Protein AF-G2YHS7-F1 (afdb_monomer_lite)

Organism: Botryotinia fuckeliana (strain T4) (NCBI:txid999810)

Radius of gyration: 19.71 Å; chains: 1; bounding box: 36×47×45 Å

Structure (mmCIF, N/CA/C/O backbone):
data_AF-G2YHS7-F1
#
_entry.id   AF-G2YHS7-F1
#
loop_
_atom_site.group_PDB
_atom_site.id
_atom_site.type_symbol
_atom_site.label_atom_id
_atom_site.label_alt_id
_atom_site.label_comp_id
_atom_site.label_asym_id
_atom_site.label_entity_id
_atom_site.label_seq_id
_atom_site.pdbx_PDB_ins_code
_atom_site.Cartn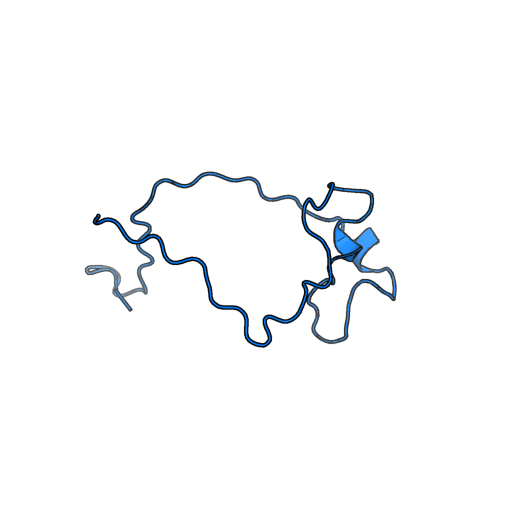_x
_atom_site.Cartn_y
_atom_site.Cartn_z
_atom_site.occupancy
_atom_site.B_iso_or_equiv
_atom_site.auth_seq_id
_atom_site.auth_comp_id
_atom_site.auth_asym_id
_atom_site.auth_atom_id
_atom_site.pdbx_PDB_model_num
ATOM 1 N N . MET A 1 1 ? 1.354 10.948 19.734 1.00 62.47 1 MET A N 1
ATOM 2 C CA . MET A 1 1 ? 1.089 9.512 19.972 1.00 62.47 1 MET A CA 1
ATOM 3 C C . MET A 1 1 ? 0.013 9.409 21.03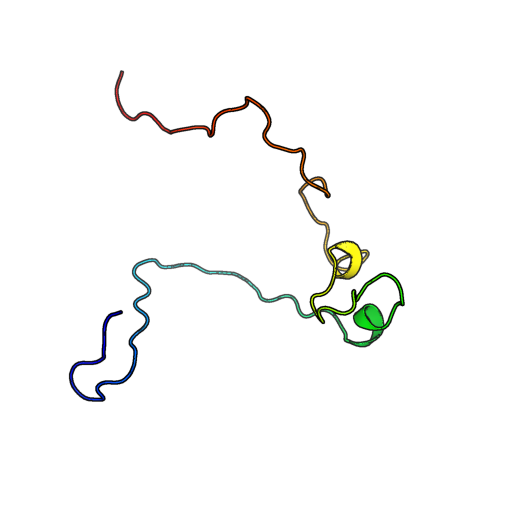8 1.00 62.47 1 MET A C 1
ATOM 5 O O . MET A 1 1 ? 0.234 9.879 22.148 1.00 62.47 1 MET A O 1
ATOM 9 N N . VAL A 1 2 ? -1.172 8.914 20.679 1.00 86.06 2 VAL A N 1
ATOM 10 C CA . VAL A 1 2 ? -2.285 8.762 21.628 1.00 86.06 2 VAL A CA 1
ATOM 11 C C . VAL A 1 2 ? -1.992 7.545 22.501 1.00 86.06 2 VAL A C 1
ATOM 13 O O . VAL A 1 2 ? -1.504 6.537 21.997 1.00 86.06 2 VAL A O 1
ATOM 16 N N . LYS A 1 3 ? -2.234 7.645 23.806 1.00 89.00 3 LYS A N 1
ATOM 17 C CA . LYS A 1 3 ? -2.117 6.518 24.736 1.00 89.00 3 LYS A CA 1
ATOM 18 C C . LYS A 1 3 ? -3.499 6.100 25.195 1.00 89.00 3 LYS A C 1
ATOM 20 O O . LYS A 1 3 ? -4.385 6.949 25.321 1.00 89.00 3 LYS A O 1
ATOM 25 N N . ASP A 1 4 ? -3.674 4.814 25.455 1.00 91.31 4 ASP A N 1
ATOM 26 C CA . ASP A 1 4 ? -4.873 4.349 26.129 1.00 91.31 4 ASP A CA 1
ATOM 27 C C . ASP A 1 4 ? -4.960 4.981 27.527 1.00 91.31 4 ASP A C 1
ATOM 29 O O . ASP A 1 4 ? -3.962 5.124 28.244 1.00 91.31 4 ASP A O 1
ATOM 33 N N . ARG A 1 5 ? -6.159 5.424 27.913 1.00 90.62 5 ARG A N 1
ATOM 34 C CA . ARG A 1 5 ? -6.343 6.171 29.162 1.00 90.62 5 ARG A CA 1
ATOM 35 C C . ARG A 1 5 ? -6.099 5.293 30.389 1.00 90.62 5 ARG A C 1
ATOM 37 O O . ARG A 1 5 ? -5.634 5.827 31.400 1.00 90.62 5 ARG A O 1
ATOM 44 N N . VAL A 1 6 ? -6.415 4.004 30.297 1.00 94.25 6 VAL A N 1
ATOM 45 C CA . VAL A 1 6 ? -6.348 3.031 31.388 1.00 94.25 6 VAL A CA 1
ATOM 46 C C . VAL A 1 6 ? -4.995 2.330 31.381 1.00 94.25 6 VAL A C 1
ATOM 48 O O . VAL A 1 6 ? -4.276 2.428 32.371 1.00 94.25 6 VAL A O 1
ATOM 51 N N . THR A 1 7 ? -4.609 1.700 30.267 1.00 93.00 7 THR A N 1
ATOM 52 C CA . THR A 1 7 ? -3.382 0.883 30.207 1.00 93.00 7 THR A CA 1
ATOM 53 C C . THR A 1 7 ? -2.113 1.719 30.059 1.00 93.00 7 THR A C 1
ATOM 55 O O . THR A 1 7 ? -1.021 1.240 30.342 1.00 93.00 7 THR A O 1
ATOM 58 N N . LYS A 1 8 ? -2.239 2.992 29.646 1.00 94.00 8 LYS A N 1
ATOM 59 C CA . LYS A 1 8 ? -1.122 3.901 29.310 1.00 94.00 8 LYS A CA 1
ATOM 60 C C . LYS A 1 8 ? -0.235 3.410 28.165 1.00 94.00 8 LYS A C 1
ATOM 62 O O . LYS A 1 8 ? 0.791 4.036 27.880 1.00 94.00 8 LYS A O 1
ATOM 67 N N . GLU A 1 9 ? -0.646 2.354 27.478 1.00 93.81 9 GLU A N 1
ATOM 68 C CA . GLU A 1 9 ? 0.051 1.817 26.319 1.00 93.81 9 GLU A CA 1
ATOM 69 C C . GLU A 1 9 ? -0.206 2.678 25.073 1.00 93.81 9 GLU A C 1
ATOM 71 O O . GLU A 1 9 ? -1.187 3.434 25.021 1.00 93.81 9 GLU A O 1
ATOM 76 N N . PRO A 1 10 ? 0.672 2.614 24.058 1.00 93.38 10 PRO A N 1
ATOM 77 C CA . PRO A 1 10 ? 0.441 3.271 22.779 1.00 93.38 10 PRO A CA 1
ATOM 78 C C . PRO A 1 10 ? -0.860 2.782 22.133 1.00 93.38 10 PRO A C 1
ATOM 80 O O . PRO A 1 10 ? -1.056 1.588 21.930 1.00 93.38 10 PRO A O 1
ATOM 83 N N . LYS A 1 11 ? -1.739 3.719 21.775 1.00 91.31 11 LYS A N 1
ATOM 84 C CA . LYS A 1 11 ? -3.007 3.434 21.106 1.00 91.31 11 LYS A CA 1
ATOM 85 C C . LYS A 1 11 ? -2.918 3.827 19.636 1.00 91.31 11 LYS A C 1
ATOM 87 O O . LYS A 1 11 ? -2.722 5.001 19.312 1.00 91.31 11 LYS A O 1
ATOM 92 N N . LEU A 1 12 ? -3.128 2.852 18.757 1.00 89.69 12 LEU A N 1
ATOM 93 C CA . LEU A 1 12 ? -3.388 3.089 17.341 1.00 89.69 12 LEU A CA 1
ATOM 94 C C . LEU A 1 12 ? -4.892 3.334 17.154 1.00 89.69 12 LEU A C 1
ATOM 96 O O . LEU A 1 12 ? -5.707 2.515 17.571 1.00 89.69 12 LEU A O 1
ATOM 100 N N . ASN A 1 13 ? -5.266 4.467 16.561 1.00 88.19 13 ASN A N 1
ATOM 101 C CA . ASN A 1 13 ? -6.654 4.744 16.189 1.00 88.19 13 ASN A CA 1
ATOM 102 C C . ASN A 1 13 ? -6.802 4.551 14.676 1.00 88.19 13 ASN A C 1
ATOM 104 O O . ASN A 1 13 ? -6.095 5.207 13.913 1.00 88.19 13 ASN A O 1
ATOM 108 N N . CYS A 1 14 ? -7.736 3.700 14.259 1.00 88.25 14 CYS A N 1
ATOM 109 C CA . CYS A 1 14 ? -8.167 3.570 12.870 1.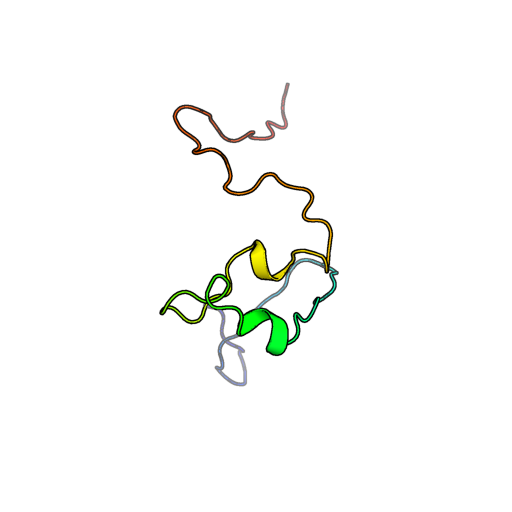00 88.25 14 CYS A CA 1
ATOM 110 C C . CYS A 1 14 ? -9.525 4.266 12.740 1.00 88.25 14 CYS A C 1
ATOM 112 O O . CYS A 1 14 ? -10.512 3.799 13.303 1.00 88.25 14 CYS A O 1
ATOM 114 N N . SER A 1 15 ? -9.558 5.414 12.064 1.00 92.75 15 SER A N 1
ATOM 115 C CA . SER A 1 15 ? -10.782 6.218 11.908 1.00 92.75 15 SER A CA 1
ATOM 116 C C . SER A 1 15 ? -11.610 5.819 10.685 1.00 92.75 15 SER A C 1
ATOM 118 O O . SER A 1 15 ? -12.776 6.191 10.585 1.00 92.75 15 SER A O 1
ATOM 120 N N . ASN A 1 16 ? -11.001 5.088 9.751 1.00 94.94 16 ASN A N 1
ATOM 121 C CA . ASN A 1 16 ? -11.595 4.675 8.487 1.00 94.94 16 ASN A CA 1
ATOM 122 C C . ASN A 1 16 ? -11.910 3.176 8.508 1.00 94.94 16 ASN A C 1
ATOM 124 O O . ASN A 1 16 ? -11.223 2.396 9.170 1.00 94.94 16 ASN A O 1
ATOM 128 N N . TRP A 1 17 ? -12.949 2.793 7.768 1.00 95.50 17 TRP A N 1
ATOM 129 C CA . TRP A 1 17 ? -13.260 1.399 7.477 1.00 95.50 17 TRP A CA 1
ATOM 130 C C . TRP A 1 17 ? -12.581 1.037 6.166 1.00 95.50 17 TRP A C 1
ATOM 132 O O . TRP A 1 17 ? -13.010 1.480 5.107 1.00 95.50 17 TRP A O 1
ATOM 142 N N . GLU A 1 18 ? -11.525 0.244 6.259 1.00 95.25 18 GLU A N 1
ATOM 143 C CA . GLU A 1 18 ? -10.766 -0.242 5.113 1.00 95.25 18 GLU A CA 1
ATOM 144 C C . GLU A 1 18 ? -10.824 -1.769 5.099 1.0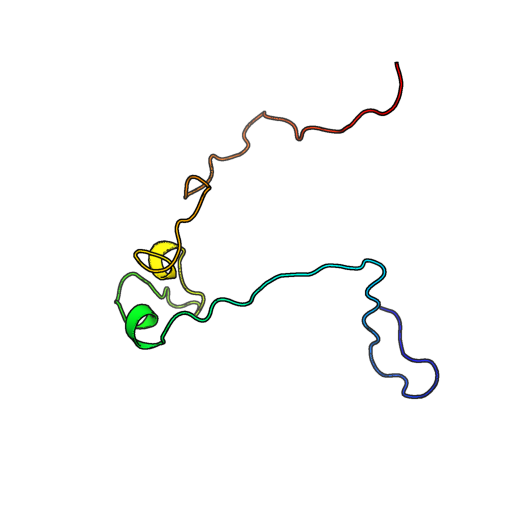0 95.25 18 GLU A C 1
ATOM 146 O O . GLU A 1 18 ? -10.904 -2.412 6.151 1.00 95.25 18 GLU A O 1
ATOM 151 N N . CYS A 1 19 ? -10.763 -2.365 3.914 1.00 95.69 19 CYS A N 1
ATOM 152 C CA . CYS A 1 19 ? -10.610 -3.804 3.758 1.00 95.69 19 CYS A CA 1
ATOM 153 C C . CYS A 1 19 ? -9.561 -4.109 2.687 1.00 95.69 19 CYS A C 1
ATOM 155 O O . CYS A 1 19 ? -9.326 -3.329 1.768 1.00 95.69 19 CYS A O 1
ATOM 157 N N . GLY A 1 20 ? -8.900 -5.251 2.823 1.00 94.81 20 GLY A N 1
ATOM 158 C CA . GLY A 1 20 ? -7.861 -5.694 1.908 1.00 94.81 20 GLY A CA 1
ATOM 159 C C . GLY A 1 20 ? -7.465 -7.131 2.213 1.00 94.81 20 GLY A C 1
ATOM 160 O O . GLY A 1 20 ? -7.927 -7.716 3.194 1.00 94.81 20 GLY A O 1
ATOM 161 N N . ILE A 1 21 ? -6.611 -7.699 1.368 1.00 94.00 21 ILE A N 1
ATOM 162 C CA . ILE A 1 21 ? -6.074 -9.048 1.547 1.00 94.00 21 ILE A CA 1
ATOM 163 C C . ILE A 1 21 ? -4.569 -8.979 1.775 1.00 94.00 21 ILE A C 1
ATOM 165 O O . ILE A 1 21 ? -3.885 -8.125 1.211 1.00 94.00 21 ILE A O 1
ATOM 169 N N . LEU A 1 22 ? -4.051 -9.904 2.578 1.00 90.50 22 LEU A N 1
ATOM 170 C CA . LEU A 1 22 ? -2.618 -10.144 2.665 1.00 90.50 22 LEU A CA 1
ATOM 171 C C . LEU A 1 22 ? -2.274 -11.328 1.763 1.00 90.50 22 LEU A C 1
ATOM 173 O O . LEU A 1 22 ? -2.760 -12.435 1.984 1.00 90.50 22 LEU A O 1
ATOM 177 N N . PHE A 1 23 ? -1.441 -11.087 0.754 1.00 84.69 23 PHE A N 1
ATOM 178 C CA . PHE A 1 23 ? -0.897 -12.138 -0.096 1.00 84.69 23 PHE A CA 1
ATOM 179 C C . PHE A 1 23 ? 0.479 -12.547 0.430 1.00 84.69 23 PHE A C 1
ATOM 181 O O . PHE A 1 23 ? 1.412 -11.744 0.443 1.00 84.69 23 PHE A O 1
ATOM 188 N N . SER A 1 24 ? 0.596 -13.782 0.910 1.00 84.06 24 SER A N 1
ATOM 189 C CA . SER A 1 24 ? 1.863 -14.321 1.403 1.00 84.06 24 SER A CA 1
ATOM 190 C C . SER A 1 24 ? 2.678 -14.895 0.250 1.00 84.06 24 SER A C 1
ATOM 192 O O . SER A 1 24 ? 2.216 -15.801 -0.438 1.00 84.06 24 SER A O 1
ATOM 194 N N . VAL A 1 25 ? 3.903 -14.404 0.078 1.00 75.44 25 VAL A N 1
ATOM 195 C CA . VAL A 1 25 ? 4.872 -14.977 -0.864 1.00 75.44 25 VAL A CA 1
ATOM 196 C C . VAL A 1 25 ? 5.641 -16.108 -0.160 1.00 75.44 25 VAL A C 1
ATOM 198 O O . VAL A 1 25 ? 6.148 -15.882 0.946 1.00 75.44 25 VAL A O 1
ATOM 201 N N . PRO A 1 26 ? 5.726 -17.322 -0.737 1.00 71.69 26 PRO A N 1
ATOM 202 C CA . PRO A 1 26 ? 6.501 -18.420 -0.166 1.00 71.69 26 PRO A CA 1
ATOM 203 C C . PRO A 1 26 ? 7.982 -18.061 0.026 1.00 71.69 26 PRO A C 1
ATOM 205 O O . PRO A 1 26 ? 8.615 -17.458 -0.836 1.00 71.69 26 PRO A O 1
ATOM 208 N N . LEU A 1 27 ? 8.579 -18.510 1.137 1.00 65.31 27 LEU A N 1
ATOM 209 C CA . LEU A 1 27 ? 10.002 -18.276 1.435 1.00 65.31 27 LEU A CA 1
ATOM 210 C C . LEU A 1 27 ? 10.940 -18.869 0.367 1.00 65.31 27 LEU A C 1
ATOM 212 O O . LEU A 1 27 ? 12.047 -18.375 0.170 1.00 65.31 27 LEU A O 1
ATOM 216 N N . THR A 1 28 ? 10.500 -19.913 -0.337 1.00 63.25 28 THR A N 1
ATOM 217 C CA . THR A 1 28 ? 11.246 -20.534 -1.438 1.00 63.25 28 THR A CA 1
ATOM 218 C C . THR A 1 28 ? 11.514 -19.550 -2.578 1.00 63.25 28 THR A C 1
ATOM 220 O O . THR A 1 28 ? 12.625 -19.539 -3.105 1.00 63.25 28 THR A O 1
ATOM 223 N N . ASP A 1 29 ? 10.555 -18.674 -2.885 1.00 61.62 29 ASP A N 1
ATOM 224 C CA . ASP A 1 29 ? 10.671 -17.665 -3.947 1.00 61.62 29 ASP A CA 1
ATOM 225 C C . ASP A 1 29 ? 11.520 -16.463 -3.496 1.00 61.62 29 ASP A C 1
ATOM 227 O O . ASP A 1 29 ? 12.179 -15.807 -4.301 1.00 61.62 29 ASP A O 1
ATOM 231 N N . LEU A 1 30 ? 11.606 -16.234 -2.180 1.00 58.59 30 LEU A N 1
ATOM 232 C CA . LEU A 1 30 ? 12.492 -15.239 -1.567 1.00 58.59 30 LEU A CA 1
ATOM 233 C C . LEU A 1 30 ? 13.967 -15.681 -1.539 1.00 58.59 30 LEU A C 1
ATOM 235 O O . LEU A 1 30 ? 14.856 -14.846 -1.419 1.00 58.59 30 LEU A O 1
ATOM 239 N N . ASN A 1 31 ? 14.265 -16.976 -1.666 1.00 54.72 31 ASN A N 1
ATOM 240 C CA . ASN A 1 31 ? 15.644 -17.482 -1.662 1.00 54.72 31 ASN A CA 1
ATOM 241 C C . ASN A 1 31 ? 16.325 -17.416 -3.040 1.00 54.72 31 ASN A C 1
ATOM 243 O O . ASN A 1 31 ? 17.492 -17.799 -3.169 1.00 54.72 31 ASN A O 1
ATOM 247 N N . ALA A 1 32 ? 15.634 -16.924 -4.074 1.00 58.44 32 ALA A N 1
ATOM 248 C CA . ALA A 1 32 ? 16.268 -16.608 -5.344 1.00 58.44 32 ALA A CA 1
ATOM 249 C C . ALA A 1 32 ? 17.298 -15.477 -5.131 1.00 58.44 32 ALA A C 1
ATOM 251 O O . ALA A 1 32 ? 16.961 -14.441 -4.554 1.00 58.44 32 ALA A O 1
ATOM 252 N N . PRO A 1 33 ? 18.550 -15.613 -5.610 1.00 53.97 33 PRO A N 1
ATOM 253 C CA . PRO A 1 33 ? 19.631 -14.659 -5.329 1.00 53.97 33 PRO A CA 1
ATOM 254 C C . PRO A 1 33 ? 19.367 -13.230 -5.842 1.00 53.97 33 PRO A C 1
ATOM 256 O O . PRO A 1 33 ? 20.088 -12.309 -5.467 1.00 53.97 33 PRO A O 1
ATOM 259 N N . ALA A 1 34 ? 18.343 -13.041 -6.681 1.00 55.72 34 ALA A N 1
ATOM 260 C CA . ALA A 1 34 ? 17.900 -11.747 -7.193 1.00 55.72 34 ALA A CA 1
ATOM 261 C C . ALA A 1 34 ? 16.780 -11.081 -6.360 1.00 55.72 34 ALA A C 1
ATOM 263 O O . ALA A 1 34 ? 16.552 -9.890 -6.540 1.00 55.72 34 ALA A O 1
ATOM 264 N N . ALA A 1 35 ? 16.101 -11.810 -5.461 1.00 53.66 35 ALA A N 1
ATOM 265 C CA . ALA A 1 35 ? 14.877 -11.357 -4.784 1.00 53.66 35 ALA A CA 1
ATOM 266 C C . ALA A 1 35 ? 15.101 -10.749 -3.386 1.00 53.66 35 ALA A C 1
ATOM 268 O O . ALA A 1 35 ? 14.202 -10.108 -2.843 1.00 53.66 35 ALA A O 1
ATOM 269 N N . VAL A 1 36 ? 16.283 -10.934 -2.779 1.00 55.06 36 VAL A N 1
ATOM 270 C CA . VAL A 1 36 ? 16.596 -10.419 -1.432 1.00 55.06 36 VAL A CA 1
ATOM 271 C C . VAL A 1 36 ? 17.942 -9.679 -1.435 1.00 55.06 36 VAL A C 1
ATOM 273 O O . VAL A 1 36 ? 19.006 -10.294 -1.349 1.00 55.06 36 VAL A O 1
ATOM 276 N N . PRO A 1 37 ? 17.939 -8.336 -1.491 1.00 54.72 37 PRO A N 1
ATOM 277 C CA . PRO A 1 37 ? 19.099 -7.532 -1.146 1.00 54.72 37 PRO A CA 1
ATOM 278 C C . PRO A 1 37 ? 19.452 -7.734 0.336 1.00 54.72 37 PRO A C 1
ATOM 280 O O . PRO A 1 37 ? 18.591 -8.031 1.164 1.00 54.72 37 PRO A O 1
ATOM 283 N N . LYS A 1 38 ? 20.712 -7.462 0.705 1.00 54.09 38 LYS A N 1
ATOM 284 C CA . LYS A 1 38 ? 21.280 -7.558 2.076 1.00 54.09 38 LYS A CA 1
ATOM 285 C C . LYS A 1 38 ? 20.478 -6.853 3.193 1.00 54.09 38 LYS A C 1
ATOM 287 O O . LYS A 1 38 ? 20.808 -7.011 4.361 1.00 54.09 38 LYS A O 1
ATOM 292 N N . SER A 1 39 ? 19.455 -6.073 2.840 1.00 58.75 39 SER A N 1
ATOM 293 C CA . SER A 1 39 ? 18.524 -5.394 3.745 1.00 58.75 39 SER A CA 1
ATOM 294 C C . SER A 1 39 ? 17.402 -6.294 4.293 1.00 58.75 39 SER A C 1
ATOM 296 O O . SER A 1 39 ? 16.687 -5.850 5.186 1.00 58.75 39 SER A O 1
ATOM 298 N N . GLY A 1 40 ? 17.192 -7.504 3.755 1.00 62.12 40 GLY A N 1
ATOM 299 C CA . GLY A 1 40 ? 16.097 -8.395 4.175 1.00 62.12 40 GLY A CA 1
ATOM 300 C C . GLY A 1 40 ? 14.699 -7.966 3.704 1.00 62.12 40 GLY A C 1
ATOM 301 O O . GLY A 1 40 ? 13.706 -8.527 4.156 1.00 62.12 40 GLY A O 1
ATOM 302 N N . ILE A 1 41 ? 14.616 -6.980 2.805 1.00 65.56 41 ILE A N 1
ATOM 303 C CA . ILE A 1 41 ? 13.364 -6.506 2.200 1.00 65.56 41 ILE A CA 1
ATOM 304 C C . ILE A 1 41 ? 13.273 -7.104 0.792 1.00 65.56 41 ILE A C 1
ATOM 306 O O . ILE A 1 41 ? 14.139 -6.778 -0.022 1.00 65.56 41 ILE A O 1
ATOM 310 N N . PRO A 1 42 ? 12.275 -7.954 0.493 1.00 67.31 42 PRO A N 1
ATOM 311 C CA . PRO A 1 42 ? 12.086 -8.512 -0.840 1.00 67.31 42 PRO A CA 1
ATOM 312 C C . PRO A 1 42 ? 11.911 -7.418 -1.894 1.00 67.31 42 PRO A C 1
ATOM 314 O O . PRO A 1 42 ? 11.250 -6.407 -1.646 1.00 67.31 42 PRO A O 1
ATOM 317 N N . THR A 1 43 ? 12.498 -7.613 -3.069 1.00 78.31 43 THR A N 1
ATOM 318 C CA . THR A 1 43 ? 12.288 -6.730 -4.222 1.00 78.31 43 THR A CA 1
ATOM 319 C C . THR A 1 43 ? 10.967 -7.073 -4.933 1.00 78.31 43 THR A C 1
ATOM 321 O O . THR A 1 43 ? 10.317 -8.068 -4.607 1.00 78.31 43 THR A O 1
ATOM 324 N N . MET A 1 44 ? 10.509 -6.238 -5.876 1.00 79.62 44 MET A N 1
ATOM 325 C CA . MET A 1 44 ? 9.193 -6.422 -6.522 1.00 79.62 44 MET A CA 1
ATOM 326 C C . MET A 1 44 ? 9.084 -7.709 -7.352 1.00 79.62 44 MET A C 1
ATOM 328 O O . MET A 1 44 ? 7.978 -8.170 -7.620 1.00 79.62 44 MET A O 1
ATOM 332 N N . GLU A 1 45 ? 10.215 -8.315 -7.704 1.00 78.56 45 GLU A N 1
ATOM 333 C CA . GLU A 1 45 ? 10.311 -9.620 -8.357 1.00 78.56 45 GLU A CA 1
ATOM 334 C C . GLU A 1 45 ? 9.720 -10.747 -7.494 1.00 78.56 45 GLU A C 1
ATOM 336 O O . GLU A 1 45 ? 9.314 -11.768 -8.034 1.00 78.56 45 GLU A O 1
ATOM 341 N N . ALA A 1 46 ? 9.577 -10.553 -6.175 1.00 78.31 46 ALA A N 1
ATOM 342 C CA . ALA A 1 46 ? 8.919 -11.512 -5.283 1.00 78.31 46 ALA A CA 1
ATOM 343 C C . ALA A 1 46 ? 7.442 -11.780 -5.641 1.00 78.31 46 ALA A C 1
ATOM 345 O O . ALA A 1 46 ? 6.863 -12.758 -5.177 1.00 78.31 46 ALA A O 1
ATOM 346 N N . PHE A 1 47 ? 6.821 -10.913 -6.443 1.00 80.88 47 PHE A N 1
ATOM 347 C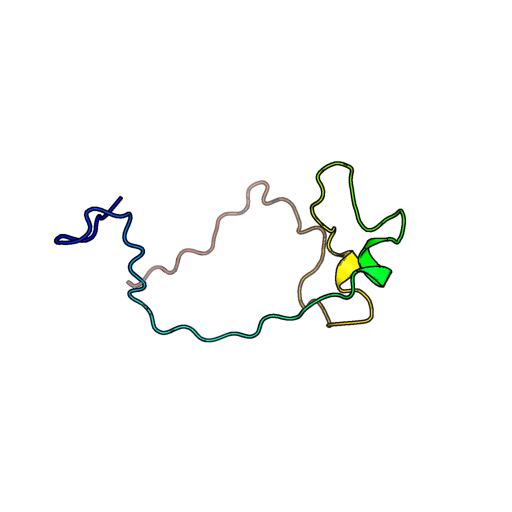 CA . PHE A 1 47 ? 5.442 -11.072 -6.905 1.00 80.88 47 PHE A CA 1
ATOM 348 C C . PHE A 1 47 ? 5.332 -11.680 -8.312 1.00 80.88 47 PHE A C 1
ATOM 350 O O . PHE A 1 47 ? 4.213 -11.965 -8.751 1.00 80.88 47 PHE A O 1
ATOM 357 N N . ASP A 1 48 ? 6.454 -11.887 -9.014 1.00 78.88 48 ASP A N 1
ATOM 358 C CA . ASP A 1 48 ? 6.458 -12.413 -10.381 1.00 78.88 48 ASP A CA 1
ATOM 359 C C . ASP A 1 48 ? 5.833 -13.816 -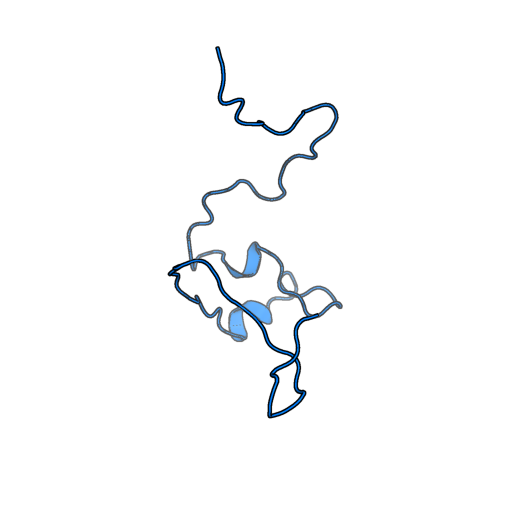10.441 1.00 78.88 48 ASP A C 1
ATOM 361 O O . ASP A 1 48 ? 6.003 -14.642 -9.544 1.00 78.88 48 ASP A O 1
ATOM 365 N N . GLY A 1 49 ? 5.013 -14.059 -11.463 1.00 77.88 49 GLY A N 1
ATOM 366 C CA . GLY A 1 49 ? 4.233 -15.293 -11.618 1.00 77.88 49 GLY A CA 1
ATOM 367 C C . GLY A 1 49 ? 3.146 -15.556 -10.559 1.00 77.88 49 GLY A C 1
ATOM 368 O O . GLY A 1 49 ? 2.321 -16.443 -10.768 1.00 77.88 49 GLY A O 1
ATOM 369 N N . SER A 1 50 ? 3.101 -14.792 -9.460 1.00 83.38 50 SER A N 1
ATOM 370 C CA . SER A 1 50 ? 2.166 -14.997 -8.343 1.00 83.38 50 SER A CA 1
ATOM 371 C C . SER A 1 50 ? 0.938 -14.093 -8.419 1.00 83.38 50 SER A C 1
ATOM 373 O O . SER A 1 50 ? -0.196 -14.562 -8.314 1.00 83.38 50 SER A O 1
ATOM 375 N N . ILE A 1 51 ? 1.148 -12.787 -8.604 1.00 85.62 51 ILE A N 1
ATOM 376 C CA . ILE A 1 51 ? 0.069 -11.802 -8.716 1.00 85.62 51 ILE A CA 1
ATOM 377 C C . ILE A 1 51 ? 0.425 -10.762 -9.785 1.00 85.62 51 ILE A C 1
ATOM 379 O O . ILE A 1 51 ? 1.547 -10.254 -9.794 1.00 85.62 51 ILE A O 1
ATOM 383 N N . PRO A 1 52 ? -0.500 -10.410 -10.698 1.00 86.56 52 PRO A N 1
ATOM 384 C CA . PRO A 1 52 ? -0.229 -9.369 -11.678 1.00 86.56 52 PRO A CA 1
ATOM 385 C C . PRO A 1 52 ? -0.088 -8.014 -10.978 1.00 86.56 52 PRO A C 1
ATOM 387 O O . PRO A 1 52 ? -1.041 -7.503 -10.390 1.00 86.56 52 PRO A O 1
ATOM 390 N N . VAL A 1 53 ? 1.099 -7.413 -11.062 1.00 87.62 53 VAL A N 1
ATOM 391 C CA . VAL A 1 53 ? 1.355 -6.059 -10.559 1.00 87.62 53 VAL A CA 1
ATOM 392 C C . VAL A 1 53 ? 0.834 -5.049 -11.594 1.00 87.62 53 VAL A C 1
ATOM 394 O O . VAL A 1 53 ? 1.367 -4.990 -12.701 1.00 87.62 53 VAL A O 1
ATOM 397 N N . PRO A 1 54 ? -0.198 -4.239 -11.279 1.00 89.44 54 PRO A N 1
ATOM 398 C CA . PRO A 1 54 ? -0.872 -3.399 -12.276 1.00 89.44 54 PRO A CA 1
ATOM 399 C C . PRO A 1 54 ? -0.099 -2.119 -12.636 1.00 89.44 54 PRO A C 1
ATOM 401 O O . PRO A 1 54 ? -0.502 -1.376 -13.528 1.00 89.44 54 PRO A O 1
ATOM 404 N N . MET A 1 55 ? 0.988 -1.829 -11.922 1.00 89.81 55 MET A N 1
ATOM 405 C CA . MET A 1 55 ? 1.808 -0.630 -12.083 1.00 89.81 55 MET A CA 1
ATOM 406 C C . MET A 1 55 ? 3.159 -0.965 -12.716 1.00 89.81 55 MET A C 1
ATOM 408 O O . MET A 1 55 ? 3.728 -2.022 -12.464 1.00 89.81 55 MET A O 1
ATOM 412 N N . VAL A 1 56 ? 3.704 -0.031 -13.499 1.00 88.94 56 VAL A N 1
ATOM 413 C CA . VAL A 1 56 ? 5.068 -0.148 -14.032 1.00 88.94 56 VAL A CA 1
ATOM 414 C C . VAL A 1 56 ? 6.074 -0.014 -12.890 1.00 88.94 56 VAL A C 1
ATOM 416 O O . VAL A 1 56 ? 5.997 0.928 -12.096 1.00 88.94 56 VAL A O 1
ATOM 419 N N . PHE A 1 57 ? 7.034 -0.936 -12.840 1.00 85.06 57 PHE A N 1
ATOM 420 C CA . PHE A 1 57 ? 8.143 -0.916 -11.897 1.00 85.06 57 PHE A CA 1
ATOM 421 C C . PHE A 1 57 ? 9.495 -1.004 -12.639 1.00 85.06 57 PHE A C 1
ATOM 423 O O . PHE A 1 57 ? 9.607 -1.801 -13.570 1.00 85.06 57 PHE A O 1
ATOM 430 N N . PRO A 1 58 ? 10.522 -0.224 -12.242 1.00 88.88 58 PRO A N 1
ATOM 431 C CA . PRO A 1 58 ? 10.461 0.860 -11.262 1.00 88.88 58 PRO A CA 1
ATOM 432 C C . PRO A 1 58 ? 9.587 2.020 -11.756 1.00 88.88 58 PRO A C 1
ATOM 434 O O . PRO A 1 58 ? 9.466 2.279 -12.953 1.00 88.88 58 PRO A O 1
ATOM 437 N N . GLY A 1 59 ? 8.956 2.725 -10.817 1.00 89.94 59 GLY A N 1
ATOM 438 C CA . GLY A 1 59 ? 8.169 3.909 -11.142 1.00 89.94 59 GLY A CA 1
ATOM 439 C C . GLY A 1 59 ? 9.053 5.031 -11.694 1.00 89.94 59 GLY A C 1
ATOM 440 O O . GLY A 1 59 ? 10.186 5.224 -11.252 1.00 89.94 59 GLY A O 1
ATOM 441 N N . ASN A 1 60 ? 8.524 5.804 -12.644 1.00 91.69 60 ASN A N 1
ATOM 442 C CA . ASN A 1 60 ? 9.218 6.979 -13.166 1.00 91.69 60 ASN A CA 1
ATOM 443 C C . ASN A 1 60 ? 9.467 8.004 -12.053 1.00 91.69 60 ASN A C 1
ATOM 445 O O . ASN A 1 60 ? 8.560 8.325 -11.281 1.00 91.69 60 ASN A O 1
ATOM 449 N N . VAL A 1 61 ? 10.670 8.581 -12.023 1.00 92.81 61 VAL A N 1
ATOM 450 C CA . VAL A 1 61 ? 10.973 9.698 -11.123 1.00 92.81 61 VAL A CA 1
ATOM 451 C C . VAL A 1 61 ? 10.044 10.879 -11.397 1.00 92.81 61 VAL A C 1
ATOM 453 O O . VAL A 1 61 ? 9.660 11.154 -12.537 1.00 92.81 61 VAL A O 1
ATOM 456 N N . TYR A 1 62 ? 9.687 11.595 -10.335 1.00 93.62 62 TYR A N 1
ATOM 457 C CA . TYR A 1 62 ? 8.695 12.661 -10.417 1.00 93.62 62 TYR A CA 1
ATOM 458 C C . TYR A 1 62 ? 9.162 13.856 -11.262 1.00 93.62 62 TYR A C 1
ATOM 460 O O . TYR A 1 62 ? 8.382 14.440 -12.016 1.00 93.62 62 TYR A O 1
ATOM 468 N N . GLY A 1 63 ? 10.453 14.192 -11.182 1.00 94.94 63 GLY A N 1
ATOM 469 C CA . GLY A 1 63 ? 11.037 15.324 -11.898 1.00 94.94 63 GLY A CA 1
ATOM 470 C C . GLY A 1 63 ? 10.332 16.638 -11.550 1.00 94.94 63 GLY A C 1
ATOM 471 O O . GLY A 1 63 ? 10.143 16.956 -10.380 1.00 94.94 63 GLY A O 1
ATOM 472 N N . SER A 1 64 ? 9.925 17.387 -12.575 1.00 95.50 64 SER A N 1
ATOM 473 C CA . SER A 1 64 ? 9.182 18.649 -12.449 1.00 95.50 64 SER A CA 1
ATOM 474 C C . SER A 1 64 ? 7.656 18.485 -12.404 1.00 95.50 64 SER A C 1
ATOM 476 O O . SER A 1 64 ? 6.938 19.488 -12.366 1.00 95.50 64 SER A O 1
ATOM 478 N N . LYS A 1 65 ? 7.138 17.246 -12.434 1.00 93.94 65 LYS A N 1
ATOM 479 C CA . LYS A 1 65 ? 5.693 16.991 -12.346 1.00 93.94 65 LYS A CA 1
ATOM 480 C C . LYS A 1 65 ? 5.172 17.433 -10.978 1.00 93.94 65 LYS A C 1
ATOM 482 O O . LYS A 1 65 ? 5.913 17.489 -9.999 1.00 93.94 65 LYS A O 1
ATOM 487 N N . ARG A 1 66 ? 3.880 17.750 -10.906 1.00 90.31 66 ARG A N 1
ATOM 488 C CA . ARG A 1 66 ? 3.187 18.087 -9.656 1.00 90.31 66 ARG A CA 1
ATOM 489 C C . ARG A 1 66 ? 2.114 17.037 -9.372 1.00 90.31 66 ARG A C 1
ATOM 491 O O . ARG A 1 66 ? 1.494 16.579 -10.335 1.00 90.31 66 ARG A O 1
ATOM 498 N N . PRO A 1 67 ? 1.879 16.675 -8.094 1.00 92.75 67 PRO A N 1
ATOM 499 C CA . PRO A 1 67 ? 0.754 15.822 -7.735 1.00 92.75 67 PRO A CA 1
ATOM 500 C C . PRO A 1 67 ? -0.543 16.433 -8.215 1.00 92.75 67 PRO A C 1
ATOM 502 O O . PRO A 1 67 ? -0.702 17.654 -8.227 1.00 92.75 67 PRO A O 1
ATOM 505 N N . TRP A 1 68 ? -1.455 15.563 -8.630 1.00 90.06 68 TRP A N 1
ATOM 506 C CA . TRP A 1 68 ? -2.823 15.980 -8.827 1.00 90.06 68 TRP A CA 1
ATOM 507 C C . TRP A 1 68 ? -3.397 16.350 -7.461 1.00 90.06 68 TRP A C 1
ATOM 509 O O . TRP A 1 68 ? -3.462 15.509 -6.564 1.00 90.06 68 TRP A O 1
ATOM 519 N N . TYR A 1 69 ? -3.787 17.609 -7.308 1.00 88.25 69 TYR A N 1
ATOM 520 C CA . TYR A 1 69 ? -4.549 18.069 -6.160 1.00 88.25 69 TYR A CA 1
ATOM 521 C C . TYR A 1 69 ? -5.980 18.247 -6.625 1.00 88.25 69 TYR A C 1
ATOM 523 O O . TYR A 1 69 ? -6.237 18.977 -7.582 1.00 88.25 69 TYR A O 1
ATOM 531 N N . TYR A 1 70 ? -6.903 17.563 -5.962 1.00 86.38 70 TYR A N 1
ATOM 532 C CA . TYR A 1 70 ? -8.309 17.808 -6.205 1.00 86.38 70 TYR A CA 1
ATOM 533 C C . TYR A 1 70 ? -8.664 19.185 -5.635 1.00 86.38 70 TYR A C 1
ATOM 535 O O . TYR A 1 70 ? -8.613 19.388 -4.424 1.00 86.38 70 TYR A O 1
ATOM 543 N N . SER A 1 71 ? -8.953 20.148 -6.508 1.00 79.94 71 SER A N 1
ATOM 544 C CA . SER A 1 71 ? -9.513 21.439 -6.119 1.00 79.94 71 SER A CA 1
ATOM 545 C C . SER A 1 71 ? -11.035 21.344 -6.184 1.00 79.94 71 SER A C 1
ATOM 547 O O . SER A 1 71 ? -11.628 21.494 -7.251 1.00 79.94 71 SER A O 1
ATOM 549 N N . GLU A 1 72 ? -11.677 21.075 -5.049 1.00 70.31 72 GLU A N 1
ATOM 550 C CA . GLU A 1 72 ? -13.098 21.386 -4.886 1.00 70.31 72 GLU A CA 1
ATOM 551 C C . GLU A 1 72 ? -13.215 22.915 -4.828 1.00 70.31 72 GLU A C 1
ATOM 553 O O . GLU A 1 72 ? -12.918 23.471 -3.784 1.00 70.31 72 GLU A O 1
ATOM 558 N N . TYR A 1 73 ? -13.469 23.594 -5.955 1.00 64.75 73 TYR A N 1
ATOM 559 C CA . TYR A 1 73 ? -14.257 24.840 -6.137 1.00 64.75 73 TYR A CA 1
ATOM 560 C C . TYR A 1 73 ? -13.992 25.439 -7.551 1.00 64.75 73 TYR A C 1
ATOM 562 O O . TYR A 1 73 ? -12.915 25.202 -8.102 1.00 64.75 73 TYR A O 1
ATOM 570 N N . PRO A 1 74 ? -14.989 26.121 -8.163 1.00 57.22 74 PRO A N 1
ATOM 571 C CA . PRO A 1 74 ? -15.075 26.440 -9.594 1.00 57.22 74 PRO A CA 1
ATOM 572 C C . PRO A 1 74 ? -14.216 27.625 -10.048 1.00 57.22 74 PRO A C 1
ATOM 574 O O . PRO A 1 74 ? -13.877 28.487 -9.205 1.00 57.22 74 PRO A O 1
#

pLDDT: mean 80.64, std 13.86, range [53.66, 95.69]

Secondary structure (DSSP, 8-state):
--B-TTT--B-----S-------PPPHHHHTSTTT--TTSPPPGGGGTTTS---S-SSPPP-TT----------

Sequence (74 aa):
MVKDRVTKEPKLNCSNWECGILFSVPLTDLNAPAAVPKSGIPTMEAFDGSIPVPMVFPGNVYGSKRPWYYSEYP

Foldseek 3Di:
DDADPPPRHDDDDDPDDDDDDDDDQDVVLCPPPQQDDPVRDGDPCSCPPPDDDPDDPPDDDCPPPDDDDDDPDD